Protein AF-A0A1V6GQ49-F1 (afdb_monomer_lite)

pLDDT: mean 81.86, std 20.02, range [37.25, 98.19]

Sequence (95 aa):
MPVKQQASRPARQRTGKPVSKESSEEERLKATYYLSPAALDALEEAWLQLRRMAGSEGRGRISKSAIVEAAILQAVQELESKEERSQLATRLKPK

Radius of gyration: 24.46 Å; chains: 1; bounding box: 78×55×39 Å

Foldseek 3Di:
DDDDDDDDDDDDPPPDDPPDDPDPDPPDDDDDDDDDPVRVVVLVVVLVVVLVVLPPPCNVVRDSVVVVVVVVVVQVVQCVVVPCPGPCNVVPPDD

Structure (mmCIF, N/CA/C/O backbone):
data_AF-A0A1V6GQ49-F1
#
_entry.id   AF-A0A1V6GQ49-F1
#
loop_
_atom_site.group_PDB
_atom_site.id
_atom_site.type_symbol
_atom_site.label_atom_id
_atom_site.label_alt_id
_atom_site.label_comp_id
_atom_site.label_asym_id
_atom_site.label_entity_id
_atom_site.label_seq_id
_atom_site.pdbx_PDB_ins_code
_atom_site.Cartn_x
_atom_site.Cartn_y
_atom_site.Cartn_z
_atom_site.occupancy
_atom_site.B_iso_or_equiv
_atom_site.auth_seq_id
_atom_site.auth_comp_id
_atom_site.auth_asym_id
_atom_site.auth_atom_id
_atom_site.pdbx_PDB_model_num
ATOM 1 N N . MET A 1 1 ? 61.376 -41.067 10.413 1.00 37.25 1 MET A N 1
ATOM 2 C CA . MET A 1 1 ? 61.512 -39.596 10.352 1.00 37.25 1 MET A CA 1
ATOM 3 C C . MET A 1 1 ? 60.310 -39.023 9.602 1.00 37.25 1 MET A C 1
ATOM 5 O O . MET A 1 1 ? 60.025 -39.535 8.526 1.00 37.25 1 MET A O 1
ATOM 9 N N . PRO A 1 2 ? 59.562 -38.071 10.188 1.00 48.72 2 PRO A N 1
ATOM 10 C CA . PRO A 1 2 ? 58.294 -37.547 9.669 1.00 48.72 2 PRO A CA 1
ATOM 11 C C . PRO A 1 2 ? 58.484 -36.230 8.899 1.00 48.72 2 PRO A C 1
ATOM 13 O O . PRO A 1 2 ? 59.363 -35.454 9.255 1.00 48.72 2 PRO A O 1
ATOM 16 N N . VAL A 1 3 ? 57.600 -35.908 7.946 1.00 45.91 3 VAL A N 1
ATOM 17 C CA . VAL A 1 3 ? 57.324 -34.505 7.577 1.00 45.91 3 VAL A CA 1
ATOM 18 C C . VAL A 1 3 ? 55.830 -34.335 7.296 1.00 45.91 3 VAL A C 1
ATOM 20 O O . VAL A 1 3 ? 55.294 -34.816 6.303 1.00 45.91 3 VAL A O 1
ATOM 23 N N . LYS A 1 4 ? 55.158 -33.641 8.220 1.00 50.81 4 LYS A N 1
ATOM 24 C CA . LYS A 1 4 ? 53.849 -33.012 8.024 1.00 50.81 4 LYS A CA 1
ATOM 25 C C . LYS A 1 4 ? 54.011 -31.880 7.009 1.00 50.81 4 LYS A C 1
ATOM 27 O O . LYS A 1 4 ? 54.851 -31.012 7.225 1.00 50.81 4 LYS A O 1
ATOM 32 N N . GLN A 1 5 ? 53.154 -31.811 5.997 1.00 54.62 5 GLN A N 1
ATOM 33 C CA . GLN A 1 5 ? 52.928 -30.569 5.257 1.00 54.62 5 GLN A CA 1
ATOM 34 C C . GLN A 1 5 ? 51.467 -30.145 5.408 1.00 54.62 5 GLN A C 1
ATOM 36 O O . GLN A 1 5 ? 50.564 -30.637 4.741 1.00 54.62 5 GLN A O 1
ATOM 41 N N . GLN A 1 6 ? 51.260 -29.232 6.358 1.00 49.12 6 GLN A N 1
ATOM 42 C CA . GLN A 1 6 ? 50.148 -28.292 6.350 1.00 49.12 6 GLN A CA 1
ATOM 43 C C . GLN A 1 6 ? 50.475 -27.192 5.333 1.00 49.12 6 GLN A C 1
ATOM 45 O O . GLN A 1 6 ? 51.533 -26.576 5.424 1.00 49.12 6 GLN A O 1
ATOM 50 N N . ALA A 1 7 ? 49.557 -26.916 4.414 1.00 47.44 7 ALA A N 1
ATOM 51 C CA . ALA A 1 7 ? 49.536 -25.694 3.612 1.00 47.44 7 ALA A CA 1
ATOM 52 C C . ALA A 1 7 ? 48.055 -25.383 3.332 1.00 47.44 7 ALA A C 1
ATOM 54 O O . ALA A 1 7 ? 47.367 -26.126 2.642 1.00 47.44 7 ALA A O 1
ATOM 55 N N . SER A 1 8 ? 47.445 -24.594 4.217 1.00 56.53 8 SER A N 1
ATOM 56 C CA . SER A 1 8 ? 47.162 -23.161 4.038 1.00 56.53 8 SER A CA 1
ATOM 57 C C . SER A 1 8 ? 45.890 -22.905 3.213 1.00 56.53 8 SER A C 1
ATOM 59 O O . SER A 1 8 ? 45.824 -23.074 2.003 1.00 56.53 8 SER A O 1
ATOM 61 N N . ARG A 1 9 ? 44.846 -22.497 3.950 1.00 51.56 9 ARG A N 1
ATOM 62 C CA . ARG A 1 9 ? 43.549 -21.980 3.485 1.00 51.56 9 ARG A CA 1
ATOM 63 C C . ARG A 1 9 ? 43.695 -21.100 2.230 1.00 51.56 9 ARG A C 1
ATOM 65 O O . ARG A 1 9 ? 44.492 -20.162 2.282 1.00 51.56 9 ARG A O 1
ATOM 72 N N . PRO A 1 10 ? 42.868 -21.262 1.181 1.00 50.03 10 PRO A N 1
ATOM 73 C CA . PRO A 1 10 ? 42.744 -20.213 0.185 1.00 50.03 10 PRO A CA 1
ATOM 74 C C . PRO A 1 10 ? 42.039 -19.012 0.829 1.00 50.03 10 PRO A C 1
ATOM 76 O O . PRO A 1 10 ? 40.972 -19.129 1.440 1.00 50.03 10 PRO A O 1
ATOM 79 N N . ALA A 1 11 ? 42.687 -17.854 0.738 1.00 49.00 11 ALA A N 1
ATOM 80 C CA . ALA A 1 11 ? 42.169 -16.578 1.193 1.00 49.00 11 ALA A CA 1
ATOM 81 C C . ALA A 1 11 ? 40.821 -16.298 0.510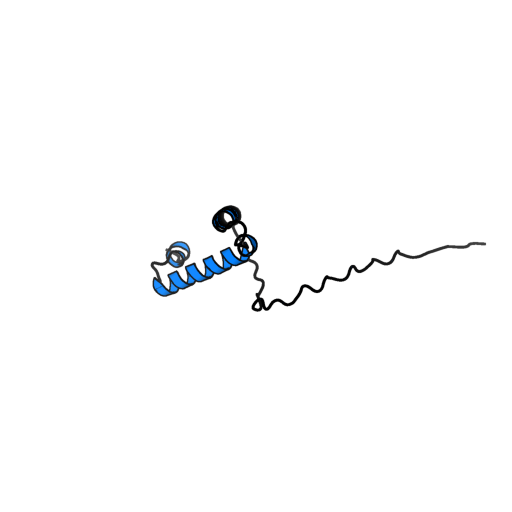 1.00 49.00 11 ALA A C 1
ATOM 83 O O . ALA A 1 11 ? 40.739 -16.208 -0.714 1.00 49.00 11 ALA A O 1
ATOM 84 N N . ARG A 1 12 ? 39.755 -16.163 1.309 1.00 54.84 12 ARG A N 1
ATOM 85 C CA . ARG A 1 12 ? 38.454 -15.670 0.843 1.00 54.84 12 ARG A CA 1
ATOM 86 C C . ARG A 1 12 ? 38.678 -14.287 0.235 1.00 54.84 12 ARG A C 1
ATOM 88 O O . ARG A 1 12 ? 38.915 -13.324 0.963 1.00 54.84 12 ARG A O 1
ATOM 95 N N . GLN A 1 13 ? 38.616 -14.208 -1.090 1.00 55.31 13 GLN A N 1
ATOM 96 C CA . GLN A 1 13 ? 38.596 -12.953 -1.824 1.00 55.31 13 GLN A CA 1
ATOM 97 C C . GLN A 1 13 ? 37.408 -12.131 -1.312 1.00 55.31 13 GLN A C 1
ATOM 99 O O . GLN A 1 13 ? 36.247 -12.483 -1.513 1.00 55.31 13 GLN A O 1
ATOM 104 N N . ARG A 1 14 ? 37.703 -11.055 -0.578 1.00 51.22 14 ARG A N 1
ATOM 105 C CA . ARG A 1 14 ? 36.728 -10.014 -0.259 1.00 51.22 14 ARG A CA 1
ATOM 106 C C . ARG A 1 14 ? 36.465 -9.256 -1.553 1.00 51.22 14 ARG A C 1
ATOM 108 O O . ARG A 1 14 ? 37.211 -8.346 -1.896 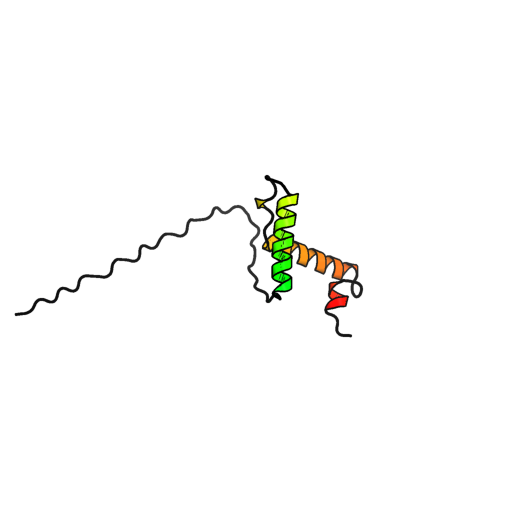1.00 51.22 14 ARG A O 1
ATOM 115 N N . THR A 1 15 ? 35.423 -9.639 -2.280 1.00 51.81 15 THR A N 1
ATOM 116 C CA . THR A 1 15 ? 34.844 -8.785 -3.317 1.00 51.81 15 THR A CA 1
ATOM 117 C C . THR A 1 15 ? 34.367 -7.504 -2.643 1.00 51.81 15 THR A C 1
ATOM 119 O O . THR A 1 15 ? 33.445 -7.528 -1.823 1.00 51.81 15 THR A O 1
ATOM 122 N N . GLY A 1 16 ? 35.066 -6.404 -2.927 1.00 47.31 16 GLY A N 1
ATOM 123 C CA . GLY A 1 16 ? 34.694 -5.069 -2.483 1.00 47.31 16 GLY A CA 1
ATOM 124 C C . GLY A 1 16 ? 33.261 -4.762 -2.903 1.00 47.31 16 GLY A C 1
ATOM 125 O O . GLY A 1 16 ? 32.860 -5.042 -4.032 1.00 47.31 16 GLY A O 1
ATOM 126 N N . LYS A 1 17 ? 32.479 -4.214 -1.969 1.00 55.66 17 LYS A N 1
ATOM 127 C CA . LYS A 1 17 ? 31.186 -3.602 -2.278 1.00 55.66 17 LYS A CA 1
ATOM 128 C C . LYS A 1 17 ? 31.411 -2.552 -3.375 1.00 55.66 17 LYS A C 1
ATOM 130 O O . LYS A 1 17 ? 32.311 -1.729 -3.201 1.00 55.66 17 LYS A O 1
ATOM 135 N N . PRO A 1 18 ? 30.627 -2.535 -4.465 1.00 49.38 18 PRO A N 1
ATOM 136 C CA . PRO A 1 18 ? 30.649 -1.391 -5.356 1.00 49.38 18 PRO A CA 1
ATOM 137 C C . PRO A 1 18 ? 30.141 -0.186 -4.560 1.00 49.38 18 PRO A C 1
ATOM 139 O O . PRO A 1 18 ? 29.082 -0.244 -3.933 1.00 49.38 18 PRO A O 1
ATOM 142 N N . VAL A 1 19 ? 30.936 0.882 -4.545 1.00 54.44 19 VAL A N 1
ATOM 143 C CA . VAL A 1 19 ? 30.512 2.203 -4.082 1.00 54.44 19 VAL A CA 1
ATOM 144 C C . VAL A 1 19 ? 29.403 2.641 -5.034 1.00 54.44 19 VAL A C 1
ATOM 146 O O . VAL A 1 19 ? 29.662 3.005 -6.180 1.00 54.44 19 VAL A O 1
ATOM 149 N N . SER A 1 20 ? 28.152 2.490 -4.598 1.00 50.12 20 SER A N 1
ATOM 150 C CA . SER A 1 20 ? 27.010 3.030 -5.323 1.00 50.12 20 SER A CA 1
ATOM 151 C C . SER A 1 20 ? 27.053 4.542 -5.175 1.00 50.12 20 SER A C 1
ATOM 153 O O . SER A 1 20 ? 27.111 5.045 -4.056 1.00 50.12 20 SER A O 1
ATOM 155 N N . LYS A 1 21 ? 27.071 5.230 -6.320 1.00 44.78 21 LYS A N 1
ATOM 156 C CA . LYS A 1 21 ? 26.983 6.684 -6.459 1.00 44.78 21 LYS A CA 1
ATOM 157 C C . LYS A 1 21 ? 25.944 7.255 -5.492 1.00 44.78 21 LYS A C 1
ATOM 159 O O . LYS A 1 21 ? 24.780 6.869 -5.564 1.00 44.78 21 LYS A O 1
ATOM 164 N N . GLU A 1 22 ? 26.373 8.203 -4.665 1.00 47.56 22 GLU A N 1
ATOM 165 C CA . GLU A 1 22 ? 25.509 9.204 -4.042 1.00 47.56 22 GLU A CA 1
ATOM 166 C C . GLU A 1 22 ? 24.839 10.019 -5.155 1.00 47.56 22 GLU A C 1
ATOM 168 O O . GLU A 1 22 ? 25.349 11.032 -5.627 1.00 47.56 22 GLU A O 1
ATOM 173 N N . SER A 1 23 ? 23.698 9.541 -5.639 1.00 46.34 23 SER A N 1
ATOM 174 C CA . SER A 1 23 ? 22.616 10.452 -5.982 1.00 46.34 23 SER A CA 1
ATOM 175 C C . SER A 1 23 ? 21.965 10.846 -4.666 1.00 46.34 23 SER A C 1
ATOM 177 O O . SER A 1 23 ? 21.744 9.980 -3.825 1.00 46.34 23 SER A O 1
ATOM 179 N N . SER A 1 24 ? 21.697 12.135 -4.492 1.00 47.88 24 SER A N 1
ATOM 180 C CA . SER A 1 24 ? 20.939 12.742 -3.398 1.00 47.88 24 SER A CA 1
ATOM 181 C C . SER A 1 24 ? 19.521 12.159 -3.319 1.00 47.88 24 SER A C 1
ATOM 183 O O . SER A 1 24 ? 18.540 12.793 -3.701 1.00 47.88 24 SER A O 1
ATOM 185 N N . GLU A 1 25 ? 19.424 10.904 -2.911 1.00 57.03 25 GLU A N 1
ATOM 186 C CA . GLU A 1 25 ? 18.232 10.311 -2.350 1.00 57.03 25 GLU A CA 1
ATOM 187 C C . GLU A 1 25 ? 18.191 10.829 -0.915 1.00 57.03 25 GLU A C 1
ATOM 189 O O . GLU A 1 25 ? 19.129 10.602 -0.152 1.00 57.03 25 GLU A O 1
ATOM 194 N N . GLU A 1 26 ? 17.153 11.594 -0.576 1.00 63.72 26 GLU A N 1
ATOM 195 C CA . GLU A 1 26 ? 16.813 11.928 0.810 1.00 63.72 26 GLU A CA 1
ATOM 196 C C . GLU A 1 26 ? 17.065 10.704 1.699 1.00 63.72 26 GLU A C 1
ATOM 198 O O . GLU A 1 26 ? 16.738 9.589 1.290 1.00 63.72 26 GLU A O 1
ATOM 203 N N . GLU A 1 27 ? 17.690 10.880 2.867 1.00 81.06 27 GLU A N 1
ATOM 204 C CA . GLU A 1 27 ? 18.070 9.761 3.735 1.00 81.06 27 GLU A CA 1
ATOM 205 C C . GLU A 1 27 ? 16.848 8.896 4.082 1.00 81.06 27 GLU A C 1
ATOM 207 O O . GLU A 1 27 ? 16.071 9.185 4.992 1.00 81.06 27 GLU A O 1
ATOM 212 N N . ARG A 1 28 ? 16.662 7.803 3.334 1.00 82.81 28 ARG A N 1
ATOM 213 C CA . ARG A 1 28 ? 15.551 6.878 3.540 1.00 82.81 28 ARG A CA 1
ATOM 214 C C . ARG A 1 28 ? 15.861 5.966 4.714 1.00 82.81 28 ARG A C 1
ATOM 216 O O . ARG A 1 28 ? 16.810 5.181 4.683 1.00 82.81 28 ARG A O 1
ATOM 223 N N . LEU A 1 29 ? 15.003 6.003 5.728 1.00 91.94 29 LEU A N 1
ATOM 224 C CA . LEU A 1 29 ? 15.066 5.084 6.859 1.00 91.94 29 LEU A CA 1
ATOM 225 C C . LEU A 1 29 ? 14.389 3.756 6.507 1.00 91.94 29 LEU A C 1
ATOM 227 O O . LEU A 1 29 ? 13.259 3.712 6.020 1.00 91.94 29 LEU A O 1
ATOM 231 N N . LYS A 1 30 ? 15.074 2.640 6.775 1.00 92.75 30 LYS A N 1
ATOM 232 C CA . LYS A 1 30 ? 14.495 1.307 6.588 1.00 92.75 30 LYS A CA 1
ATOM 233 C C . LYS A 1 30 ? 13.601 0.948 7.774 1.00 92.75 30 LYS A C 1
ATOM 235 O O . LYS A 1 30 ? 14.075 0.878 8.903 1.00 92.75 30 LYS A O 1
ATOM 240 N N . ALA A 1 31 ? 12.355 0.585 7.487 1.00 93.62 31 ALA A N 1
ATOM 241 C CA . ALA A 1 31 ? 11.430 -0.022 8.440 1.00 93.62 31 ALA A CA 1
ATOM 242 C C . ALA A 1 31 ? 10.982 -1.415 7.960 1.00 93.62 31 ALA A C 1
ATOM 244 O O . ALA A 1 31 ? 11.035 -1.721 6.768 1.00 93.62 31 ALA A O 1
ATOM 245 N N . THR A 1 32 ? 10.584 -2.285 8.893 1.00 95.12 32 THR A N 1
ATOM 246 C CA . THR A 1 32 ? 10.062 -3.633 8.599 1.00 95.12 32 THR A CA 1
ATOM 247 C C . THR A 1 32 ? 8.733 -3.815 9.321 1.00 95.12 32 THR A C 1
ATOM 249 O O . THR A 1 32 ? 8.648 -3.534 10.513 1.00 95.12 32 THR A O 1
ATOM 252 N N . TYR A 1 33 ? 7.717 -4.296 8.605 1.00 94.94 33 TYR A N 1
ATOM 253 C CA . TYR A 1 33 ? 6.365 -4.499 9.124 1.00 94.94 33 TYR A CA 1
ATOM 254 C C . TYR A 1 33 ? 5.860 -5.891 8.759 1.00 94.94 33 TYR A C 1
ATOM 256 O O . TYR A 1 33 ? 6.228 -6.440 7.718 1.00 94.94 33 TYR A O 1
ATOM 264 N N . TYR A 1 34 ? 4.993 -6.446 9.602 1.00 96.31 34 TYR A N 1
ATOM 265 C CA . TYR A 1 34 ? 4.263 -7.663 9.273 1.00 96.31 34 TYR A CA 1
ATOM 266 C C . TYR A 1 34 ? 3.085 -7.322 8.364 1.00 96.31 34 TYR A C 1
ATOM 268 O O . TYR A 1 34 ? 2.258 -6.477 8.700 1.00 96.31 34 TYR A O 1
ATOM 276 N N . LEU A 1 35 ? 3.012 -7.997 7.221 1.00 95.69 35 LEU A N 1
ATOM 277 C CA . LEU A 1 35 ? 1.909 -7.901 6.273 1.00 95.69 35 LEU A CA 1
ATOM 278 C C . LEU A 1 35 ? 1.263 -9.278 6.143 1.00 95.69 35 LEU A C 1
ATOM 280 O O . LEU A 1 35 ? 1.949 -10.301 6.204 1.00 95.69 35 LEU A O 1
ATOM 284 N N . SER A 1 36 ? -0.056 -9.309 5.965 1.00 97.62 36 SER A N 1
ATOM 285 C CA . SER A 1 36 ? -0.730 -10.552 5.601 1.00 97.62 36 SER A CA 1
ATOM 286 C C . SER A 1 36 ? -0.306 -10.983 4.188 1.00 97.62 36 SER A C 1
ATOM 288 O O . SER A 1 36 ? 0.044 -10.122 3.374 1.00 97.62 36 SER A O 1
ATOM 290 N N . PRO A 1 37 ? -0.378 -12.286 3.855 1.00 98.06 37 PRO A N 1
ATOM 291 C CA . PRO A 1 37 ? -0.100 -12.757 2.497 1.00 98.06 37 PRO A CA 1
ATOM 292 C C . PRO A 1 37 ? -0.925 -12.008 1.442 1.00 98.06 37 PRO A C 1
ATOM 294 O O . PRO A 1 37 ? -0.369 -11.475 0.491 1.00 98.06 37 PRO A O 1
ATOM 297 N N . ALA A 1 38 ? -2.225 -11.826 1.699 1.00 97.50 38 ALA A N 1
ATOM 298 C CA . ALA A 1 38 ? -3.122 -11.095 0.807 1.00 97.50 38 ALA A CA 1
ATOM 299 C C . ALA A 1 38 ? -2.702 -9.629 0.578 1.00 97.50 38 ALA A C 1
ATOM 301 O O . ALA A 1 38 ? -2.854 -9.108 -0.524 1.00 97.50 38 ALA A O 1
ATOM 302 N N . ALA A 1 39 ? -2.168 -8.951 1.600 1.00 97.12 39 ALA A N 1
ATOM 303 C CA . ALA A 1 39 ? -1.675 -7.582 1.447 1.00 97.12 39 ALA A CA 1
ATOM 304 C C . ALA A 1 39 ? -0.392 -7.526 0.605 1.00 97.12 39 ALA A C 1
ATOM 306 O O . ALA A 1 39 ? -0.203 -6.581 -0.161 1.00 97.12 39 ALA A O 1
ATOM 307 N N . LEU A 1 40 ? 0.479 -8.533 0.732 1.00 97.56 40 LEU A N 1
ATOM 308 C CA . LEU A 1 40 ? 1.682 -8.637 -0.088 1.00 97.56 40 LEU A CA 1
ATOM 309 C C . LEU A 1 40 ? 1.323 -8.899 -1.557 1.00 97.56 40 LEU A C 1
ATOM 311 O O . LEU A 1 40 ? 1.832 -8.196 -2.425 1.00 97.56 40 LEU A O 1
ATOM 315 N N . ASP A 1 41 ? 0.407 -9.831 -1.824 1.00 98.19 41 ASP A N 1
ATOM 316 C CA . ASP A 1 41 ? -0.052 -10.149 -3.182 1.00 98.19 41 ASP A CA 1
ATOM 317 C C . ASP A 1 41 ? -0.676 -8.921 -3.864 1.00 98.19 41 ASP A C 1
ATOM 319 O O . ASP A 1 41 ? -0.297 -8.558 -4.979 1.00 98.19 41 ASP A O 1
ATOM 323 N N . ALA A 1 42 ? -1.548 -8.195 -3.156 1.00 97.94 42 ALA A N 1
ATOM 324 C CA . ALA A 1 42 ? -2.137 -6.956 -3.661 1.00 97.94 42 ALA A CA 1
ATOM 325 C C . ALA A 1 42 ? -1.078 -5.881 -3.981 1.00 97.94 42 ALA A C 1
ATOM 327 O O . ALA A 1 42 ? -1.217 -5.138 -4.955 1.00 97.94 42 ALA A O 1
ATOM 328 N N . LEU A 1 43 ? 0.002 -5.798 -3.192 1.00 97.88 43 LEU A N 1
AT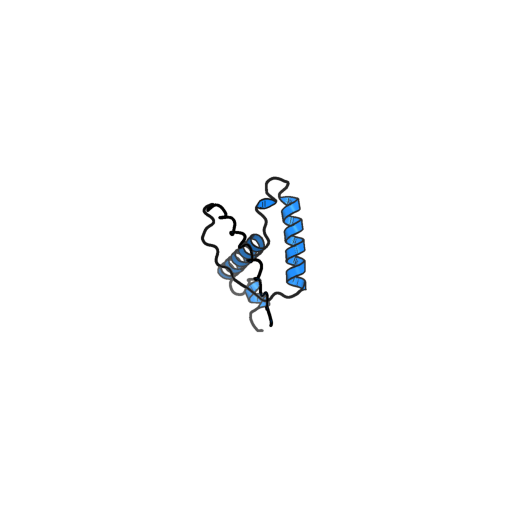OM 329 C CA . LEU A 1 43 ? 1.111 -4.880 -3.456 1.00 97.88 43 LEU A CA 1
ATOM 330 C C . LEU A 1 43 ? 1.892 -5.271 -4.722 1.00 97.88 43 LEU A C 1
ATOM 332 O O . LEU A 1 43 ? 2.278 -4.386 -5.488 1.00 97.88 43 LEU A O 1
ATOM 336 N N . GLU A 1 44 ? 2.118 -6.566 -4.965 1.00 98.00 44 GLU A N 1
ATOM 337 C CA . GLU A 1 44 ? 2.750 -7.056 -6.200 1.00 98.00 44 GLU A CA 1
ATOM 338 C C . GLU A 1 44 ? 1.913 -6.708 -7.435 1.00 98.00 44 GLU A C 1
ATOM 340 O O . GLU A 1 44 ? 2.437 -6.182 -8.423 1.00 98.00 44 GLU A O 1
ATOM 345 N N . GLU A 1 45 ? 0.606 -6.960 -7.372 1.00 98.00 45 GLU A N 1
ATOM 346 C CA . GLU A 1 45 ? -0.321 -6.673 -8.466 1.00 98.00 45 GLU A CA 1
ATOM 347 C C . GLU A 1 45 ? -0.393 -5.173 -8.763 1.00 98.00 45 GLU A C 1
ATOM 349 O O . GLU A 1 45 ? -0.213 -4.759 -9.915 1.00 98.00 45 GLU A O 1
ATOM 354 N N . ALA A 1 46 ? -0.559 -4.345 -7.726 1.00 97.50 46 ALA A N 1
ATOM 355 C CA . ALA A 1 46 ? -0.562 -2.891 -7.856 1.00 97.50 46 ALA A CA 1
ATOM 356 C C . ALA A 1 46 ? 0.755 -2.379 -8.458 1.00 97.50 46 ALA A C 1
ATOM 358 O O . ALA A 1 46 ? 0.754 -1.528 -9.350 1.00 97.50 46 ALA A O 1
ATOM 359 N N . TRP A 1 47 ? 1.891 -2.934 -8.027 1.00 97.38 47 TRP A N 1
ATOM 360 C CA . TRP A 1 47 ? 3.203 -2.584 -8.563 1.00 97.38 47 TRP A CA 1
ATOM 361 C C . TRP A 1 47 ? 3.325 -2.893 -10.057 1.00 97.38 47 TRP A C 1
ATOM 363 O O . TRP A 1 47 ? 3.781 -2.045 -10.832 1.00 97.38 47 TRP A O 1
ATOM 373 N N . LEU A 1 48 ? 2.878 -4.073 -10.493 1.00 96.38 48 LEU A N 1
ATOM 374 C CA . LEU A 1 48 ? 2.855 -4.441 -11.908 1.00 96.38 48 LEU A CA 1
ATOM 375 C C . LEU A 1 48 ? 1.922 -3.536 -12.718 1.00 96.38 48 LEU A C 1
ATOM 377 O O . LEU A 1 48 ? 2.303 -3.090 -13.804 1.00 96.38 48 LEU A O 1
ATOM 381 N N . GLN A 1 49 ? 0.730 -3.240 -12.202 1.00 96.81 49 GLN A N 1
ATOM 382 C CA . GLN A 1 49 ? -0.244 -2.376 -12.864 1.00 96.81 49 GLN A CA 1
ATOM 383 C C . GLN A 1 49 ? 0.302 -0.957 -13.052 1.00 96.81 49 GLN A C 1
ATOM 385 O O . GLN A 1 49 ? 0.318 -0.447 -14.174 1.00 96.81 49 GLN A O 1
ATOM 390 N N . LEU A 1 50 ? 0.846 -0.349 -11.998 1.00 96.31 50 LEU A N 1
ATOM 391 C CA . LEU A 1 50 ? 1.437 0.988 -12.061 1.00 96.31 50 LEU A CA 1
ATOM 392 C C . LEU A 1 50 ? 2.614 1.036 -13.050 1.00 96.31 50 LEU A C 1
ATOM 394 O O . LEU A 1 50 ? 2.717 1.957 -13.861 1.00 96.31 50 LEU A O 1
ATOM 398 N N . ARG A 1 51 ? 3.470 0.005 -13.070 1.00 94.56 51 ARG A N 1
ATOM 399 C CA . ARG A 1 51 ? 4.586 -0.109 -14.033 1.00 94.56 51 ARG A CA 1
ATOM 400 C C . ARG A 1 51 ? 4.150 -0.313 -15.481 1.00 94.56 51 ARG A C 1
ATOM 402 O O . ARG A 1 51 ? 4.957 -0.082 -16.387 1.00 94.56 51 ARG A O 1
ATOM 409 N N . ARG A 1 52 ? 2.930 -0.798 -15.721 1.00 94.00 52 ARG A N 1
ATOM 410 C CA . ARG A 1 52 ? 2.327 -0.841 -17.062 1.00 94.00 52 ARG A CA 1
ATOM 411 C C . ARG A 1 52 ? 1.813 0.541 -17.458 1.00 94.00 52 ARG A C 1
ATOM 413 O O . ARG A 1 52 ? 2.092 0.968 -18.571 1.00 94.00 52 ARG A O 1
ATOM 420 N N . MET A 1 53 ? 1.150 1.248 -16.541 1.00 95.12 53 MET A N 1
ATOM 421 C CA . MET A 1 53 ? 0.609 2.593 -16.780 1.00 95.12 53 MET A CA 1
ATOM 422 C C . MET A 1 53 ? 1.699 3.633 -17.067 1.00 95.12 53 MET A C 1
ATOM 424 O O . MET A 1 53 ? 1.520 4.485 -17.927 1.00 95.12 53 MET A O 1
ATOM 428 N N . ALA A 1 54 ? 2.843 3.553 -16.384 1.00 92.19 54 ALA A N 1
ATOM 429 C CA . ALA A 1 54 ? 3.913 4.546 -16.500 1.00 92.19 54 ALA A CA 1
ATOM 430 C C . ALA A 1 54 ? 4.797 4.425 -17.759 1.00 92.19 54 ALA A C 1
ATOM 432 O O . ALA A 1 54 ? 5.721 5.220 -17.934 1.00 92.19 54 ALA A O 1
ATOM 433 N N . GLY A 1 55 ? 4.559 3.427 -18.617 1.00 89.12 55 GLY A N 1
ATOM 434 C CA . GLY A 1 55 ? 5.351 3.218 -19.833 1.00 89.12 55 GLY A CA 1
ATOM 435 C C . GLY A 1 55 ? 6.832 2.910 -19.568 1.00 89.12 55 GLY A C 1
ATOM 436 O O . GLY A 1 55 ? 7.222 2.504 -18.474 1.00 89.12 55 GLY A O 1
ATOM 437 N N . SER A 1 56 ? 7.675 3.057 -20.592 1.00 82.88 56 SER A N 1
ATOM 438 C CA . SER A 1 56 ? 9.118 2.770 -20.524 1.00 82.88 56 SER A CA 1
ATOM 439 C C . SER A 1 56 ? 9.888 3.752 -19.636 1.00 82.88 56 SER A C 1
ATOM 441 O O . SER A 1 56 ? 10.789 3.333 -18.912 1.00 82.88 56 SER A O 1
ATOM 443 N N . GLU A 1 57 ? 9.520 5.033 -19.651 1.00 80.06 57 GLU A N 1
ATOM 444 C CA . GLU A 1 57 ? 10.257 6.101 -18.963 1.00 80.06 57 GLU A CA 1
ATOM 445 C C . GLU A 1 57 ? 9.976 6.155 -17.453 1.00 80.06 57 GLU A C 1
ATOM 447 O O . GLU A 1 57 ? 10.879 6.409 -16.656 1.00 80.06 57 GLU A O 1
ATOM 452 N N . GLY A 1 58 ? 8.743 5.863 -17.023 1.00 83.06 58 GLY A N 1
ATOM 453 C CA . GLY A 1 58 ? 8.348 5.951 -15.612 1.00 83.06 58 GLY A CA 1
ATOM 454 C C . GLY A 1 58 ? 8.523 4.655 -14.815 1.00 83.06 58 GLY A C 1
ATOM 455 O O . GLY A 1 58 ? 8.511 4.666 -13.582 1.00 83.06 58 GLY A O 1
ATOM 456 N N . ARG A 1 59 ? 8.737 3.519 -15.490 1.00 84.75 59 ARG A N 1
ATOM 457 C CA . ARG A 1 59 ? 8.771 2.186 -14.864 1.00 84.75 59 ARG A CA 1
ATOM 458 C C . ARG A 1 59 ? 9.881 2.006 -13.823 1.00 84.75 59 ARG A C 1
ATOM 460 O O . ARG A 1 59 ? 9.719 1.178 -12.924 1.00 84.75 59 ARG A O 1
ATOM 467 N N . GLY A 1 60 ? 10.996 2.726 -13.956 1.00 85.81 60 GLY A N 1
ATOM 468 C CA . GLY A 1 60 ? 12.129 2.663 -13.023 1.00 85.81 60 GLY A CA 1
ATOM 469 C C . GLY A 1 60 ? 11.873 3.361 -11.684 1.00 85.81 60 GLY A C 1
ATOM 470 O O . GLY A 1 60 ? 12.486 2.998 -10.687 1.00 85.81 60 GLY A O 1
ATOM 471 N N . ARG A 1 61 ? 10.939 4.321 -11.643 1.00 89.31 61 ARG A N 1
ATOM 472 C CA . ARG A 1 61 ? 10.612 5.095 -10.432 1.00 89.31 61 ARG A CA 1
ATOM 473 C C . ARG A 1 61 ? 9.586 4.401 -9.537 1.00 89.31 61 ARG A C 1
ATOM 475 O O . ARG A 1 61 ? 9.469 4.727 -8.362 1.00 89.31 61 ARG A O 1
ATOM 482 N N . ILE A 1 62 ? 8.849 3.437 -10.083 1.00 94.12 62 ILE A N 1
ATOM 483 C CA . ILE A 1 62 ? 7.805 2.711 -9.363 1.00 94.12 62 ILE A CA 1
ATOM 484 C C . ILE A 1 62 ? 8.441 1.512 -8.663 1.00 94.12 62 ILE A C 1
ATOM 486 O O . ILE A 1 62 ? 8.658 0.457 -9.266 1.00 94.12 62 ILE A O 1
ATOM 490 N N . SER A 1 63 ? 8.744 1.676 -7.379 1.00 95.12 63 SER A N 1
ATOM 491 C CA . SER A 1 63 ? 9.167 0.607 -6.472 1.00 95.12 63 SER A CA 1
ATOM 492 C C . SER A 1 63 ? 8.048 0.270 -5.481 1.00 95.12 63 SER A C 1
ATOM 494 O O . SER A 1 63 ? 7.150 1.072 -5.238 1.00 95.12 63 SER A O 1
ATOM 496 N N . LYS A 1 64 ? 8.112 -0.914 -4.862 1.00 95.81 64 LYS A N 1
ATOM 497 C CA . LYS A 1 64 ? 7.180 -1.290 -3.784 1.00 95.81 64 LYS A CA 1
ATOM 498 C C . LYS A 1 64 ? 7.283 -0.348 -2.589 1.00 95.81 64 LYS A C 1
ATOM 500 O O . LYS A 1 64 ? 6.263 0.008 -2.017 1.00 95.81 64 LYS A O 1
ATOM 505 N N . SER A 1 65 ? 8.498 0.093 -2.249 1.00 95.19 65 SER A N 1
ATOM 506 C CA . SER A 1 65 ? 8.706 1.080 -1.187 1.00 95.19 65 SER A CA 1
ATOM 507 C C . SER A 1 65 ? 8.024 2.410 -1.502 1.00 95.19 65 SER A C 1
ATOM 509 O O . SER A 1 65 ? 7.344 2.932 -0.631 1.00 95.19 65 SER A O 1
ATOM 511 N N . ALA A 1 66 ? 8.112 2.901 -2.744 1.00 95.19 66 ALA A N 1
ATOM 512 C CA . ALA A 1 66 ? 7.439 4.132 -3.158 1.00 95.19 66 ALA A CA 1
ATOM 513 C C . ALA A 1 66 ? 5.908 4.008 -3.090 1.00 95.19 66 ALA A C 1
ATOM 515 O O . ALA A 1 66 ? 5.230 4.944 -2.679 1.00 95.19 66 ALA A O 1
ATOM 516 N N . ILE A 1 67 ? 5.357 2.843 -3.453 1.00 96.56 67 ILE A N 1
ATOM 517 C CA . ILE A 1 67 ? 3.913 2.580 -3.338 1.00 96.56 67 ILE A CA 1
ATOM 518 C C . ILE A 1 67 ? 3.481 2.576 -1.871 1.00 96.56 67 ILE A C 1
ATOM 520 O O . ILE A 1 67 ? 2.490 3.212 -1.527 1.00 96.56 67 ILE A O 1
ATOM 524 N N . VAL A 1 68 ? 4.220 1.873 -1.008 1.00 96.81 68 VAL A N 1
ATOM 525 C CA . VAL A 1 68 ? 3.915 1.790 0.427 1.00 96.81 68 VAL A CA 1
ATOM 526 C C . VAL A 1 68 ? 4.005 3.165 1.083 1.00 96.81 68 VAL A C 1
ATOM 528 O O . VAL A 1 68 ? 3.101 3.543 1.819 1.00 96.81 68 VAL A O 1
ATOM 531 N N . GLU A 1 69 ? 5.052 3.930 0.786 1.00 95.88 69 GLU A N 1
ATOM 532 C CA . GLU A 1 69 ? 5.233 5.291 1.290 1.00 95.88 69 GLU A CA 1
ATOM 533 C C . GLU A 1 69 ? 4.073 6.206 0.874 1.00 95.88 69 GLU A C 1
ATOM 535 O O . GLU A 1 69 ? 3.428 6.805 1.734 1.00 95.88 69 GLU A O 1
ATOM 540 N N . ALA A 1 70 ? 3.726 6.236 -0.418 1.00 96.88 70 ALA A N 1
ATOM 541 C CA . ALA A 1 70 ? 2.603 7.029 -0.917 1.00 96.88 70 ALA A CA 1
ATOM 542 C C . ALA A 1 70 ? 1.265 6.613 -0.283 1.00 96.88 70 ALA A C 1
ATOM 544 O O . ALA A 1 70 ? 0.470 7.471 0.097 1.00 96.88 70 ALA A O 1
ATOM 545 N N . ALA A 1 71 ? 1.023 5.309 -0.125 1.00 96.81 71 ALA A N 1
ATOM 546 C CA . 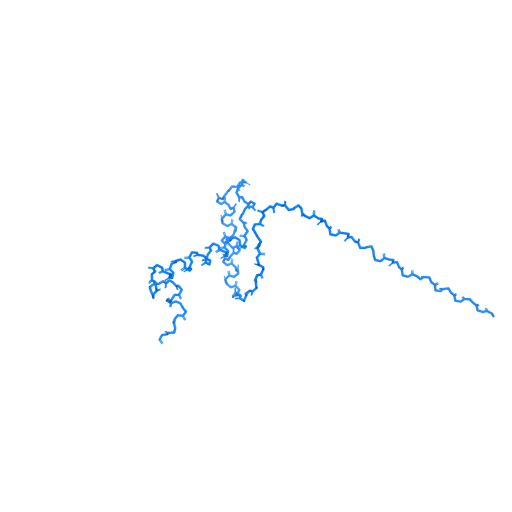ALA A 1 71 ? -0.195 4.795 0.494 1.00 96.81 71 ALA A CA 1
ATOM 547 C C . ALA A 1 71 ? -0.298 5.172 1.981 1.00 96.81 71 ALA A C 1
ATOM 549 O O . ALA A 1 71 ? -1.382 5.533 2.439 1.00 96.81 71 ALA A O 1
ATOM 550 N N . ILE A 1 72 ? 0.812 5.120 2.728 1.00 96.69 72 ILE A N 1
ATOM 551 C CA . ILE A 1 72 ? 0.861 5.541 4.135 1.00 96.69 72 ILE A CA 1
ATOM 552 C C . ILE A 1 72 ? 0.565 7.036 4.241 1.00 96.69 72 ILE A C 1
ATOM 554 O O . ILE A 1 72 ? -0.323 7.419 4.999 1.00 96.69 72 ILE A O 1
ATOM 558 N N . LEU A 1 73 ? 1.255 7.871 3.458 1.00 97.62 73 LEU A N 1
ATOM 559 C CA . LEU A 1 73 ? 1.055 9.321 3.479 1.00 97.62 73 LEU A CA 1
ATOM 560 C C . LEU A 1 73 ? -0.382 9.698 3.107 1.00 97.62 73 LEU A C 1
ATOM 562 O O . LEU A 1 73 ? -1.004 10.494 3.804 1.00 97.62 73 LEU A O 1
ATOM 566 N N . GLN A 1 74 ? -0.946 9.074 2.069 1.00 97.69 74 GLN A N 1
ATOM 567 C CA . GLN A 1 74 ? -2.336 9.293 1.672 1.00 97.69 74 GLN A CA 1
ATOM 568 C C . GLN A 1 74 ? -3.320 8.889 2.781 1.00 97.69 74 GLN A C 1
ATOM 570 O O . GLN A 1 74 ? -4.282 9.609 3.045 1.00 97.69 74 GLN A O 1
ATOM 575 N N . ALA A 1 75 ? -3.103 7.742 3.428 1.00 97.19 75 ALA A N 1
ATOM 576 C CA . ALA A 1 75 ? -3.987 7.255 4.482 1.00 97.19 75 ALA A CA 1
ATOM 577 C C . ALA A 1 75 ? -3.926 8.136 5.743 1.00 97.19 75 ALA A C 1
ATOM 579 O O . ALA A 1 75 ? -4.962 8.393 6.357 1.00 97.19 75 ALA A O 1
ATOM 580 N N . VAL A 1 76 ? -2.737 8.633 6.103 1.00 97.69 76 VAL A N 1
ATOM 581 C CA . VAL A 1 76 ? -2.549 9.582 7.213 1.00 97.69 76 VAL A CA 1
ATOM 582 C C . VAL A 1 76 ? -3.195 10.926 6.889 1.00 97.69 76 VAL A C 1
ATOM 584 O O . VAL A 1 76 ? -3.968 11.426 7.698 1.00 97.69 76 VAL A O 1
ATOM 587 N N . GLN A 1 77 ? -2.984 11.462 5.686 1.00 97.81 77 GLN A N 1
ATOM 588 C CA . GLN A 1 77 ? -3.622 12.707 5.257 1.00 97.81 77 GLN A CA 1
ATOM 589 C C . GLN A 1 77 ? -5.157 12.601 5.266 1.00 97.81 77 GLN A C 1
ATOM 591 O O . GLN A 1 77 ? -5.857 13.533 5.670 1.00 97.81 77 GLN A O 1
ATOM 596 N N . GLU A 1 78 ? -5.707 11.459 4.836 1.00 97.88 78 GLU A N 1
ATOM 597 C CA . GLU A 1 78 ? -7.145 11.204 4.928 1.00 97.88 78 GLU A CA 1
ATOM 598 C C . GLU A 1 78 ? -7.620 11.169 6.387 1.00 97.88 78 GLU A C 1
ATOM 600 O O . GLU A 1 78 ? -8.673 11.731 6.689 1.00 97.88 78 GLU A O 1
ATOM 605 N N . LEU A 1 79 ? -6.865 10.527 7.284 1.00 97.38 79 LEU A N 1
ATOM 606 C CA . LEU A 1 79 ? -7.164 10.492 8.716 1.00 97.38 79 LEU A CA 1
ATOM 607 C C . LEU A 1 79 ? -7.158 11.892 9.333 1.00 97.38 79 LEU A C 1
ATOM 609 O O . LEU A 1 79 ? -8.090 12.222 10.054 1.00 97.38 79 LEU A O 1
ATOM 613 N N . GLU A 1 80 ? -6.176 12.728 9.013 1.00 97.19 80 GLU A N 1
ATOM 614 C CA . GLU A 1 80 ? -6.115 14.116 9.487 1.00 97.19 80 GLU A CA 1
ATOM 615 C C . GLU A 1 80 ? -7.301 14.947 8.982 1.00 97.19 80 GLU A C 1
ATOM 617 O O . GLU A 1 80 ? -7.857 15.755 9.717 1.00 97.19 80 GLU A O 1
ATOM 622 N N . SER A 1 81 ? -7.723 14.725 7.734 1.00 97.00 81 SER A N 1
ATOM 623 C CA . SER A 1 81 ? -8.786 15.521 7.108 1.00 97.00 81 SER A CA 1
ATOM 624 C C . SER A 1 81 ? -10.201 15.064 7.479 1.00 97.00 81 SER A C 1
ATOM 626 O O . SER A 1 81 ? -11.134 15.865 7.466 1.00 97.00 81 SER A O 1
ATOM 628 N N . LYS A 1 82 ? -10.399 13.761 7.717 1.00 96.62 82 LYS A N 1
ATOM 629 C CA . LYS A 1 82 ? -11.726 13.146 7.923 1.00 96.62 82 LYS A CA 1
ATOM 630 C C . LYS A 1 82 ? -11.932 12.581 9.325 1.00 96.62 82 LYS A C 1
ATOM 632 O O . LYS A 1 82 ? -13.045 12.146 9.629 1.00 96.62 82 LYS A O 1
ATOM 637 N N . GLU A 1 83 ? -10.882 12.538 10.138 1.00 94.00 83 GLU A N 1
ATOM 638 C CA . GLU A 1 83 ? -10.874 11.993 11.493 1.00 94.00 83 GLU A CA 1
ATOM 639 C C . GLU A 1 83 ? -11.528 10.597 11.543 1.00 94.00 83 GLU A C 1
ATOM 641 O O . GLU A 1 83 ? -11.117 9.667 10.836 1.00 94.00 83 GLU A O 1
ATOM 646 N N . GLU A 1 84 ? -12.595 10.447 12.332 1.00 93.62 84 GLU A N 1
ATOM 647 C CA . GLU A 1 84 ? -13.318 9.190 12.543 1.00 93.62 84 GLU A CA 1
ATOM 648 C C . GLU A 1 84 ? -13.969 8.625 11.275 1.00 93.62 84 GLU A C 1
ATOM 650 O O . GLU A 1 84 ? -14.276 7.436 11.214 1.00 93.62 84 GLU A O 1
ATOM 655 N N . ARG A 1 85 ? -14.165 9.455 10.246 1.00 93.62 85 ARG A N 1
ATOM 656 C CA . ARG A 1 85 ? -14.754 9.039 8.964 1.00 93.62 85 ARG A CA 1
ATOM 657 C C . ARG A 1 85 ? -13.716 8.510 7.974 1.00 93.62 85 ARG A C 1
ATOM 659 O O . ARG A 1 85 ? -14.078 8.124 6.863 1.00 93.62 85 ARG A O 1
ATOM 666 N N . SER A 1 86 ? -12.432 8.528 8.327 1.00 95.75 86 SER A N 1
ATOM 667 C CA . SER A 1 86 ? -11.367 7.988 7.480 1.00 95.75 86 SER A CA 1
ATOM 668 C C . SER A 1 86 ? -11.422 6.462 7.385 1.00 95.75 86 SER A C 1
ATOM 670 O O . SER A 1 86 ? -11.955 5.765 8.260 1.00 95.75 86 SER A O 1
ATOM 672 N N . GLN A 1 87 ? -10.824 5.914 6.325 1.00 95.12 87 GLN A N 1
ATOM 673 C CA . GLN A 1 87 ? -10.736 4.465 6.151 1.00 95.12 87 GLN A CA 1
ATOM 674 C C . GLN A 1 87 ? -9.881 3.805 7.240 1.00 95.12 87 GLN A C 1
ATOM 676 O O . GLN A 1 87 ? -10.183 2.687 7.659 1.00 95.12 87 GLN A O 1
ATOM 681 N N . LEU A 1 88 ? -8.837 4.491 7.722 1.00 95.38 88 LEU A N 1
ATOM 682 C CA . LEU A 1 88 ? -8.019 4.005 8.834 1.00 95.38 88 LEU A CA 1
ATOM 683 C C . LEU A 1 88 ? -8.831 3.916 10.127 1.00 95.38 88 LEU A C 1
ATOM 685 O O . LEU A 1 88 ? -8.856 2.851 10.743 1.00 95.38 88 LEU A O 1
ATOM 689 N N . ALA A 1 89 ? -9.537 4.987 10.504 1.00 95.50 89 ALA A N 1
ATOM 690 C CA . ALA A 1 89 ? -10.357 4.992 11.712 1.00 95.50 89 ALA A CA 1
ATOM 691 C C . ALA A 1 89 ? -11.448 3.914 11.654 1.00 95.50 89 ALA A C 1
ATOM 693 O O . ALA A 1 89 ? -11.604 3.149 12.600 1.00 95.50 89 ALA A O 1
ATOM 694 N N . THR A 1 90 ? -12.124 3.772 10.512 1.00 95.19 90 THR A N 1
ATOM 695 C CA . THR A 1 90 ? -13.188 2.770 10.325 1.00 95.19 90 THR A CA 1
ATOM 696 C C . THR A 1 90 ? -12.692 1.329 10.502 1.00 95.19 90 THR A C 1
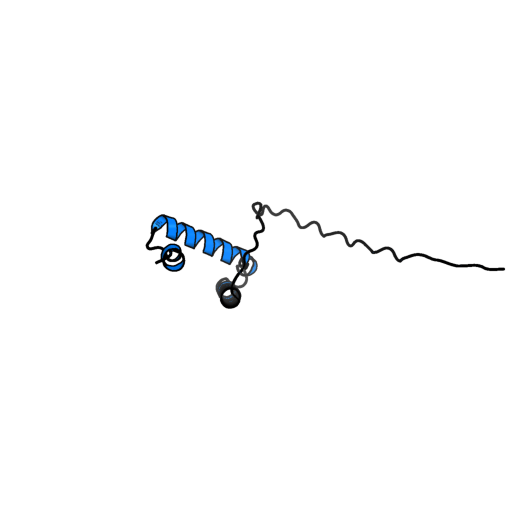ATOM 698 O O . THR A 1 90 ? -13.435 0.472 10.975 1.00 95.19 90 THR A O 1
ATOM 701 N N . ARG A 1 91 ? -11.447 1.033 10.106 1.00 93.62 91 ARG A N 1
ATOM 702 C CA . ARG A 1 91 ? -10.886 -0.329 10.164 1.00 93.62 91 ARG A CA 1
ATOM 703 C C . ARG A 1 91 ? -10.196 -0.657 11.483 1.00 93.62 91 ARG A C 1
ATOM 705 O O . ARG A 1 91 ? -10.149 -1.828 11.844 1.00 93.62 91 ARG A O 1
ATOM 712 N N . LEU A 1 92 ? -9.613 0.341 12.147 1.00 94.38 92 LEU A N 1
ATOM 713 C CA . LEU A 1 92 ? -8.733 0.132 13.300 1.00 94.38 92 LEU A CA 1
ATOM 714 C C . LEU A 1 92 ? -9.336 0.591 14.630 1.00 94.38 92 LEU A C 1
ATOM 716 O O . LEU A 1 92 ? -8.874 0.134 15.675 1.00 94.38 92 LEU A O 1
ATOM 720 N N . LYS A 1 93 ? -10.347 1.469 14.627 1.00 88.94 93 LYS A N 1
ATOM 721 C CA . LYS A 1 93 ? -11.021 1.863 15.866 1.00 88.94 93 LYS A CA 1
ATOM 722 C C . LYS A 1 93 ? -11.835 0.665 16.380 1.00 88.94 93 LYS A C 1
ATOM 724 O O . LYS A 1 9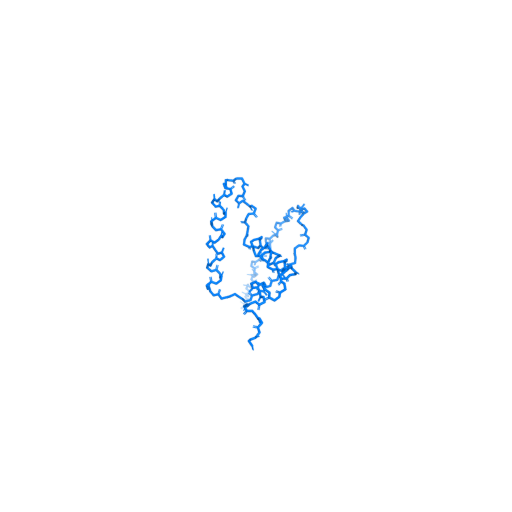3 ? -12.617 0.096 15.613 1.00 88.94 93 LYS A O 1
ATOM 729 N N . PRO A 1 94 ? -11.659 0.252 17.647 1.00 74.00 94 PRO A N 1
ATOM 730 C CA . PRO A 1 94 ? -12.520 -0.761 18.242 1.00 74.00 94 PRO A CA 1
ATOM 731 C C . PRO A 1 94 ? -13.973 -0.269 18.235 1.00 74.00 94 PRO A C 1
ATOM 733 O O . PRO A 1 94 ? -14.222 0.932 18.368 1.00 74.00 94 PRO A O 1
ATOM 736 N N . LYS A 1 95 ? -14.910 -1.199 18.030 1.00 63.06 95 LYS A N 1
ATOM 737 C CA . LYS A 1 95 ? -16.349 -0.918 18.112 1.00 63.06 95 LYS A CA 1
ATOM 738 C C . LYS A 1 95 ? -16.765 -0.552 19.529 1.00 63.06 95 LYS A C 1
ATOM 740 O O . LYS A 1 95 ? -16.225 -1.182 20.465 1.00 63.06 95 LYS A O 1
#

Secondary structure (DSSP, 8-state):
---------------PPP---------PPP------HHHHHHHHHHHHHHHHHTHHHHTTT--HHHHHHHHHHHHHHHHHHHGGGSHHHHHHS--